Protein AF-0000000086167478 (afdb_homodimer)

Secondary structure (DSSP, 8-state):
-EEEEEEEEEEEPTTSS-EEEEEEEGGGTTEEEE-S-EEEEEETTEEEETTS-EEEE-SS---TTTTTT-/-EEEEEEEEEEEPTTSS-EEEEEEEGGGTTEEEE-S-EEEEEETTEEEETTS-EEEE-SS---TTTTTT-

Structure (mmCIF, N/CA/C/O backbone):
data_AF-0000000086167478-model_v1
#
loop_
_entity.id
_entity.type
_entity.pdbx_description
1 polymer 'Mis18-binding protein 1'
#
loop_
_atom_site.group_PDB
_atom_site.id
_atom_site.type_symbol
_atom_site.label_atom_id
_atom_site.label_alt_id
_atom_site.label_comp_id
_atom_site.label_asym_id
_atom_site.label_entity_id
_atom_site.label_s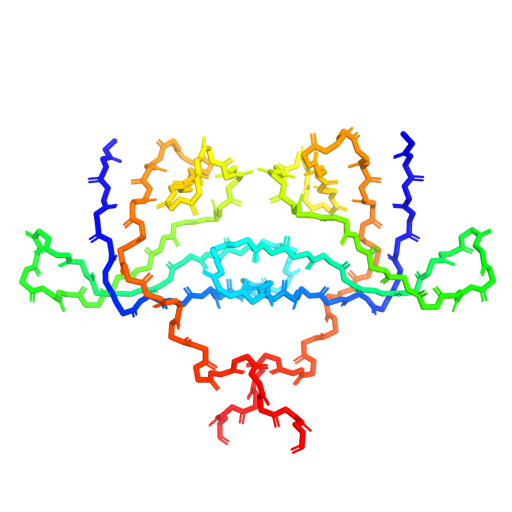eq_id
_atom_site.pdbx_PDB_ins_code
_atom_site.Cartn_x
_atom_site.Cartn_y
_atom_site.Cartn_z
_atom_site.occupancy
_atom_site.B_iso_or_equiv
_atom_site.auth_seq_id
_atom_site.auth_comp_id
_atom_site.auth_asym_id
_atom_site.auth_atom_id
_atom_site.pdbx_PDB_model_num
ATOM 1 N N . LYS A 1 1 ? -9.789 17.078 -1.381 1 80.69 1 LYS A N 1
ATOM 2 C CA . LYS A 1 1 ? -9.008 17.734 -0.34 1 80.69 1 LYS A CA 1
ATOM 3 C C . LYS A 1 1 ? -7.613 17.125 -0.237 1 80.69 1 LYS A C 1
ATOM 5 O O . LYS A 1 1 ? -7.449 15.906 -0.347 1 80.69 1 LYS A O 1
ATOM 10 N N . ASN A 1 2 ? -6.496 17.969 -0.198 1 93 2 ASN A N 1
ATOM 11 C CA . ASN A 1 2 ? -5.117 17.516 -0.058 1 93 2 ASN A CA 1
ATOM 12 C C . ASN A 1 2 ? -4.645 17.594 1.391 1 93 2 ASN A C 1
ATOM 14 O O . ASN A 1 2 ? -4.762 18.641 2.027 1 93 2 ASN A O 1
ATOM 18 N N . VAL A 1 3 ? -4.406 16.484 1.916 1 97 3 VAL A N 1
ATOM 19 C CA . VAL A 1 3 ? -3.906 16.422 3.285 1 97 3 VAL A CA 1
ATOM 20 C C . VAL A 1 3 ? -2.402 16.141 3.271 1 97 3 VAL A C 1
ATOM 22 O O . VAL A 1 3 ? -1.924 15.305 2.506 1 97 3 VAL A O 1
ATOM 25 N N . CYS A 1 4 ? -1.607 16.922 4.062 1 96.88 4 CYS A N 1
ATOM 26 C CA . CYS A 1 4 ? -0.169 16.719 4.184 1 96.88 4 CYS A CA 1
ATOM 27 C C . CYS A 1 4 ? 0.172 16.016 5.488 1 96.88 4 CYS A C 1
ATOM 29 O O . CYS A 1 4 ? -0.194 16.484 6.566 1 96.88 4 CYS A O 1
ATOM 31 N N . LEU A 1 5 ? 0.782 14.836 5.336 1 96.38 5 LEU A N 1
ATOM 32 C CA . LEU A 1 5 ? 1.183 14.062 6.508 1 96.38 5 LEU A CA 1
ATOM 33 C C . LEU A 1 5 ? 2.699 14.062 6.66 1 96.38 5 LEU A C 1
ATOM 35 O O . LEU A 1 5 ? 3.428 13.961 5.668 1 96.38 5 LEU A O 1
ATOM 39 N N . THR A 1 6 ? 3.182 14.25 7.828 1 95.12 6 THR A N 1
ATOM 40 C CA . THR A 1 6 ? 4.57 14.039 8.219 1 95.12 6 THR A CA 1
ATOM 41 C C . THR A 1 6 ? 4.688 12.859 9.18 1 95.12 6 THR A C 1
ATOM 43 O O . THR A 1 6 ? 3.682 12.383 9.711 1 95.12 6 THR A O 1
ATOM 46 N N . SER A 1 7 ? 5.949 12.352 9.367 1 92.88 7 SER A N 1
ATOM 47 C CA . SER A 1 7 ? 6.148 11.188 10.227 1 92.88 7 SER A CA 1
ATOM 48 C C . SER A 1 7 ? 5.137 10.086 9.906 1 92.88 7 SER A C 1
ATOM 50 O O . SER A 1 7 ? 4.496 9.555 10.812 1 92.88 7 SER A O 1
ATOM 52 N N . TRP A 1 8 ? 5.027 9.844 8.742 1 93.56 8 TRP A N 1
ATOM 53 C CA . TRP A 1 8 ? 3.963 8.961 8.273 1 93.56 8 TRP A CA 1
ATOM 54 C C . TRP A 1 8 ? 4.449 7.523 8.172 1 93.56 8 TRP A C 1
ATOM 56 O O . TRP A 1 8 ? 5.656 7.27 8.141 1 93.56 8 TRP A O 1
ATOM 66 N N . ARG A 1 9 ? 3.471 6.574 8.18 1 91.44 9 ARG A N 1
ATOM 67 C CA . ARG A 1 9 ? 3.689 5.145 7.969 1 91.44 9 ARG A CA 1
ATOM 68 C C . ARG A 1 9 ? 2.529 4.523 7.199 1 91.44 9 ARG A C 1
ATOM 70 O O . ARG A 1 9 ? 1.461 5.129 7.082 1 91.44 9 ARG A O 1
ATOM 77 N N . ILE A 1 10 ? 2.818 3.453 6.695 1 90.69 10 ILE A N 1
ATOM 78 C CA . ILE A 1 10 ? 1.79 2.686 6 1 90.69 10 ILE A CA 1
ATOM 79 C C . ILE A 1 10 ? 1.229 1.612 6.93 1 90.69 10 ILE A C 1
ATOM 81 O O . ILE A 1 10 ? 1.983 0.936 7.633 1 90.69 10 ILE A O 1
ATOM 85 N N . LYS A 1 11 ? -0.072 1.56 6.906 1 87.81 11 LYS A N 1
ATOM 86 C CA . LYS A 1 11 ? -0.746 0.569 7.742 1 87.81 11 LYS A CA 1
ATOM 87 C C . LYS A 1 11 ? -1.654 -0.328 6.906 1 87.81 11 LYS A C 1
ATOM 89 O O . LYS A 1 11 ? -2.398 0.158 6.051 1 87.81 11 LYS A O 1
ATOM 94 N N . VAL A 1 12 ? -1.512 -1.615 7.156 1 86.69 12 VAL A N 1
ATOM 95 C CA . VAL A 1 12 ? -2.426 -2.559 6.523 1 86.69 12 VAL A CA 1
ATOM 96 C C . VAL A 1 12 ? -3.746 -2.596 7.289 1 86.69 12 VAL A C 1
ATOM 98 O O . VAL A 1 12 ? -3.754 -2.691 8.516 1 86.69 12 VAL A O 1
ATOM 101 N N . MET A 1 13 ? -4.793 -2.43 6.551 1 85.62 13 MET A N 1
ATOM 102 C CA . MET A 1 13 ? -6.105 -2.463 7.184 1 85.62 13 MET A CA 1
ATOM 103 C C . MET A 1 13 ? -6.547 -3.898 7.445 1 85.62 13 MET A C 1
ATOM 105 O O . MET A 1 13 ? -6.168 -4.812 6.715 1 85.62 13 MET A O 1
ATOM 109 N N . ASP A 1 14 ? -7.273 -4.168 8.539 1 73.75 14 ASP A N 1
ATOM 110 C CA . ASP A 1 14 ? -7.691 -5.504 8.961 1 73.75 14 ASP A CA 1
ATOM 111 C C . ASP A 1 14 ? -8.586 -6.156 7.906 1 73.75 14 ASP A C 1
ATOM 113 O O . ASP A 1 14 ? -9.523 -5.535 7.414 1 73.75 14 ASP A O 1
ATOM 117 N N . GLY A 1 15 ? -8.266 -7.422 7.715 1 65.12 15 GLY A N 1
ATOM 118 C CA . GLY A 1 15 ? -9.156 -8.328 7.008 1 65.12 15 GLY A CA 1
ATOM 119 C C . GLY A 1 15 ? -9.039 -8.227 5.5 1 65.12 15 GLY A C 1
ATOM 120 O O . GLY A 1 15 ? -9.594 -9.055 4.77 1 65.12 15 GLY A O 1
ATOM 121 N N . ASN A 1 16 ? -8.352 -7.121 5.055 1 71.38 16 ASN A N 1
ATOM 122 C CA . ASN A 1 16 ? -8.297 -6.992 3.604 1 71.38 16 ASN A CA 1
ATOM 123 C C . ASN A 1 16 ? -6.93 -6.508 3.135 1 71.38 16 ASN A C 1
ATOM 125 O O . ASN A 1 16 ? -6.016 -6.34 3.943 1 71.38 16 ASN A O 1
ATOM 129 N N . THR A 1 17 ? -6.785 -6.449 1.765 1 79 17 THR A N 1
ATOM 130 C CA . THR A 1 17 ? -5.547 -6.035 1.114 1 79 17 THR A CA 1
ATOM 131 C C . THR A 1 17 ? -5.418 -4.516 1.118 1 79 17 THR A C 1
ATOM 133 O O . THR A 1 17 ? -4.52 -3.963 0.481 1 79 17 THR A O 1
ATOM 136 N N . ALA A 1 18 ? -6.32 -3.914 1.871 1 89.06 18 ALA A N 1
ATOM 137 C CA . ALA A 1 18 ? -6.293 -2.455 1.847 1 89.06 18 ALA A CA 1
ATOM 138 C C . ALA A 1 18 ? -5.219 -1.91 2.785 1 89.06 18 ALA A C 1
ATOM 140 O O . ALA A 1 18 ? -4.91 -2.525 3.809 1 89.06 18 ALA A O 1
ATOM 141 N N . ILE A 1 19 ? -4.656 -0.764 2.289 1 91.75 19 ILE A N 1
ATOM 142 C CA . ILE A 1 19 ? -3.697 -0.066 3.139 1 91.75 19 ILE A CA 1
ATOM 143 C C . ILE A 1 19 ? -4.168 1.366 3.381 1 91.75 19 ILE A C 1
ATOM 145 O O . ILE A 1 19 ? -4.992 1.89 2.629 1 91.75 19 ILE A O 1
ATOM 149 N N . CYS A 1 20 ? -3.721 1.874 4.492 1 93.12 20 CYS A N 1
ATOM 150 C CA . CYS A 1 20 ? -3.914 3.291 4.781 1 93.12 20 CYS A CA 1
ATOM 151 C C . CYS A 1 20 ? -2.604 3.947 5.195 1 93.12 20 CYS A C 1
ATOM 153 O O . CYS A 1 20 ? -1.604 3.262 5.418 1 93.12 20 CYS A O 1
ATOM 155 N N . VAL A 1 21 ? -2.598 5.211 5.117 1 93.75 21 VAL A N 1
ATOM 156 C CA . VAL A 1 21 ? -1.449 5.938 5.652 1 93.75 21 VAL A CA 1
ATOM 157 C C . VAL A 1 21 ? -1.829 6.605 6.973 1 93.75 21 VAL A C 1
ATOM 159 O O . VAL A 1 21 ? -2.953 7.082 7.133 1 93.75 21 VAL A O 1
ATOM 162 N N . GLU A 1 22 ? -0.913 6.52 7.867 1 95.38 22 GLU A N 1
ATOM 163 C CA . GLU A 1 22 ? -1.014 7.207 9.148 1 95.38 22 GLU A CA 1
ATOM 164 C C . GLU A 1 22 ? 0.167 8.148 9.367 1 95.38 22 GLU A C 1
ATOM 166 O O . GLU A 1 22 ? 1.268 7.898 8.867 1 95.38 22 GLU A O 1
ATOM 171 N N . GLY A 1 23 ? -0.136 9.203 10.086 1 95.75 23 GLY A N 1
ATOM 172 C CA . GLY A 1 23 ? 0.916 10.172 10.367 1 95.75 23 GLY A CA 1
ATOM 173 C C . GLY A 1 23 ? 0.418 11.391 11.109 1 95.75 23 GLY A C 1
ATOM 174 O O . GLY A 1 23 ? -0.554 11.312 11.867 1 95.75 23 GLY A O 1
ATOM 175 N N . LYS A 1 24 ? 1.299 12.375 11.07 1 96.88 24 LYS A N 1
ATOM 176 C CA . LYS A 1 24 ? 0.939 13.656 11.672 1 96.88 24 LYS A CA 1
ATOM 177 C C . LYS A 1 24 ? 0.456 14.648 10.617 1 96.88 24 LYS A C 1
ATOM 179 O O . LYS A 1 24 ? 1.154 14.898 9.633 1 96.88 24 LYS A O 1
ATOM 184 N N . ARG A 1 25 ? -0.768 15.234 10.867 1 96.88 25 ARG A N 1
ATOM 185 C CA . ARG A 1 25 ? -1.336 16.188 9.914 1 96.88 25 ARG A CA 1
ATOM 186 C C . ARG A 1 25 ? -0.755 17.578 10.117 1 96.88 25 ARG A C 1
ATOM 188 O O . ARG A 1 25 ? -1.026 18.234 11.125 1 96.88 25 ARG A O 1
ATOM 195 N N . LYS A 1 26 ? -0.058 18.016 9.109 1 94.94 26 LYS A N 1
ATOM 196 C CA . LYS A 1 26 ? 0.702 19.266 9.203 1 94.94 26 LYS A CA 1
ATOM 197 C C . LYS A 1 26 ? -0.225 20.469 9.398 1 94.94 26 LYS A C 1
ATOM 199 O O . LYS A 1 26 ? 0.09 21.375 10.156 1 94.94 26 LYS A O 1
ATOM 204 N N . ASP A 1 27 ? -1.341 20.5 8.68 1 92.31 27 ASP A N 1
ATOM 205 C CA . ASP A 1 27 ? -2.229 21.672 8.695 1 92.31 27 ASP A CA 1
ATOM 206 C C . ASP A 1 27 ? -3.084 21.688 9.961 1 92.31 27 ASP A C 1
ATOM 208 O O . ASP A 1 27 ? -3.834 22.641 10.195 1 92.31 27 ASP A O 1
ATOM 212 N N . MET A 1 28 ? -3.039 20.641 10.812 1 93.62 28 MET A N 1
ATOM 213 C CA . MET A 1 28 ? -3.836 20.562 12.031 1 93.62 28 MET A CA 1
ATOM 214 C C . MET A 1 28 ? -2.943 20.375 13.258 1 93.62 28 MET A C 1
ATOM 216 O O . MET A 1 28 ? -3.188 19.5 14.086 1 93.62 28 MET A O 1
ATOM 220 N N . LYS A 1 29 ? -1.86 21.188 13.375 1 93.81 29 LYS A N 1
ATOM 221 C CA . LYS A 1 29 ? -0.955 21.234 14.523 1 93.81 29 LYS A CA 1
ATOM 222 C C . LYS A 1 29 ? -0.395 19.844 14.836 1 93.81 29 LYS A C 1
ATOM 224 O O . LYS A 1 29 ? -0.364 19.438 16 1 93.81 29 LYS A O 1
ATOM 229 N N . ASP A 1 30 ? -0.148 19.047 13.953 1 93.19 30 ASP A N 1
ATOM 230 C CA . ASP A 1 30 ? 0.5 17.734 14.047 1 93.19 30 ASP A CA 1
ATOM 231 C C . ASP A 1 30 ? -0.402 16.734 14.75 1 93.19 30 ASP A C 1
ATOM 233 O O . ASP A 1 30 ? 0.074 15.898 15.531 1 93.19 30 ASP A O 1
ATOM 237 N N . LEU A 1 31 ? -1.636 16.969 14.508 1 95.5 31 LEU A N 1
ATOM 238 C CA . LEU A 1 31 ? -2.594 15.977 14.992 1 95.5 31 LEU A CA 1
ATOM 239 C C . LEU A 1 31 ? -2.346 14.625 14.336 1 95.5 31 LEU A C 1
ATOM 241 O O . LEU A 1 31 ? -2.096 14.547 13.133 1 95.5 31 LEU A O 1
ATOM 245 N N . SER A 1 32 ? -2.346 13.547 15.219 1 96.31 32 SER A N 1
ATOM 246 C CA . SER A 1 32 ? -2.311 12.203 14.656 1 96.31 32 SER A CA 1
ATOM 247 C C . SER A 1 32 ? -3.479 11.969 13.703 1 96.31 32 SER A C 1
ATOM 249 O O . SER A 1 32 ? -4.621 12.305 14.023 1 96.31 32 SER A O 1
ATOM 251 N N . TRP A 1 33 ? -3.17 11.352 12.508 1 96.06 33 TRP A N 1
ATOM 252 C CA . TRP A 1 33 ? -4.164 11.234 11.445 1 96.06 33 TRP A CA 1
ATOM 253 C C . TRP A 1 33 ? -4.012 9.906 10.711 1 96.06 33 TRP A C 1
ATOM 255 O O . TRP A 1 33 ? -2.904 9.383 10.586 1 96.06 33 TRP A O 1
ATOM 265 N N . HIS A 1 34 ? -5.176 9.414 10.32 1 95.44 34 HIS A N 1
ATOM 266 C CA . HIS A 1 34 ? -5.168 8.25 9.445 1 95.44 34 HIS A CA 1
ATOM 267 C C . HIS A 1 34 ? -6.074 8.461 8.234 1 95.44 34 HIS A C 1
ATOM 269 O O . HIS A 1 34 ? -7.121 9.109 8.344 1 95.44 34 HIS A O 1
ATOM 275 N N . SER A 1 35 ? -5.688 7.883 7.148 1 96 35 SER A N 1
ATOM 276 C CA . SER A 1 35 ? -6.504 8 5.945 1 96 35 SER A CA 1
ATOM 277 C C . SER A 1 35 ? -7.508 6.859 5.848 1 96 35 SER A C 1
ATOM 279 O O . SER A 1 35 ? -7.426 5.887 6.602 1 96 35 SER A O 1
ATOM 281 N N . ASN A 1 36 ? -8.539 7.133 4.969 1 94.69 36 ASN A N 1
ATOM 282 C CA . ASN A 1 36 ? -9.266 5.988 4.438 1 94.69 36 ASN A CA 1
ATOM 283 C C . ASN A 1 36 ? -8.383 5.117 3.549 1 94.69 36 ASN A C 1
ATOM 285 O O . ASN A 1 36 ? -7.211 5.438 3.33 1 94.69 36 ASN A O 1
ATOM 289 N N . ALA A 1 37 ? -8.906 3.98 2.982 1 93.62 37 ALA A N 1
ATOM 290 C CA . ALA A 1 37 ? -8.156 3.041 2.158 1 93.62 37 ALA A CA 1
ATOM 291 C C . ALA A 1 37 ? -7.531 3.746 0.954 1 93.62 37 ALA A C 1
ATOM 293 O O . ALA A 1 37 ? -8.219 4.465 0.225 1 93.62 37 ALA A O 1
ATOM 294 N N . ILE A 1 38 ? -6.215 3.469 0.813 1 95 38 ILE A N 1
ATOM 295 C CA . ILE A 1 38 ? -5.5 4.031 -0.328 1 95 38 ILE A CA 1
ATOM 296 C C . ILE A 1 38 ? -5.832 3.232 -1.588 1 95 38 ILE A C 1
ATOM 298 O O . ILE A 1 38 ? -5.773 2 -1.584 1 95 38 ILE A O 1
ATOM 302 N N . MET A 1 39 ? -6.117 4.016 -2.664 1 95.69 39 MET A N 1
ATOM 303 C CA . MET A 1 39 ? -6.484 3.354 -3.912 1 95.69 39 MET A CA 1
ATOM 304 C C . MET A 1 39 ? -5.406 3.551 -4.969 1 95.69 39 MET A C 1
ATOM 306 O O . MET A 1 39 ? -5.223 2.701 -5.844 1 95.69 39 MET A O 1
ATOM 310 N N . GLU A 1 40 ? -4.684 4.656 -4.934 1 96.19 40 GLU A N 1
ATOM 311 C CA . GLU A 1 40 ? -3.762 4.977 -6.02 1 96.19 40 GLU A CA 1
ATOM 312 C C . GLU A 1 40 ? -2.557 5.762 -5.508 1 96.19 40 GLU A C 1
ATOM 314 O O . GLU A 1 40 ? -2.703 6.66 -4.676 1 96.19 40 GLU A O 1
ATOM 319 N N . ARG A 1 41 ? -1.378 5.363 -5.996 1 95.88 41 ARG A N 1
ATOM 320 C CA . ARG A 1 41 ? -0.214 6.238 -5.906 1 95.88 41 ARG A CA 1
ATOM 321 C C . ARG A 1 41 ? -0.13 7.168 -7.113 1 95.88 41 ARG A C 1
ATOM 323 O O . ARG A 1 41 ? 0.274 6.746 -8.203 1 95.88 41 ARG A O 1
ATOM 330 N N . ILE A 1 42 ? -0.433 8.375 -6.945 1 95 42 ILE A N 1
ATOM 331 C CA . ILE A 1 42 ? -0.596 9.273 -8.086 1 95 42 ILE A CA 1
ATOM 332 C C . ILE A 1 42 ? 0.717 10.008 -8.359 1 95 42 ILE A C 1
ATOM 334 O O . ILE A 1 42 ? 0.913 10.555 -9.445 1 95 42 ILE A O 1
ATOM 338 N N . ALA A 1 43 ? 1.66 10.086 -7.449 1 93.25 43 ALA A N 1
ATOM 339 C CA . ALA A 1 43 ? 3.014 10.617 -7.562 1 93.25 43 ALA A CA 1
ATOM 340 C C . ALA A 1 43 ? 3.945 9.977 -6.535 1 93.25 43 ALA A C 1
ATOM 342 O O . ALA A 1 43 ? 3.504 9.195 -5.691 1 93.25 43 ALA A O 1
ATOM 343 N N . HIS A 1 44 ? 5.184 10.234 -6.527 1 90.44 44 HIS A N 1
ATOM 344 C CA . HIS A 1 44 ? 6.188 9.602 -5.676 1 90.44 44 HIS A CA 1
ATOM 345 C C . HIS A 1 44 ? 5.875 9.82 -4.199 1 90.44 44 HIS A C 1
ATOM 347 O O . HIS A 1 44 ? 6.199 8.977 -3.363 1 90.44 44 HIS A O 1
ATOM 353 N N . ASN A 1 45 ? 5.262 10.93 -3.893 1 93.69 45 ASN A N 1
ATOM 354 C CA . ASN A 1 45 ? 4.973 11.242 -2.496 1 93.69 45 ASN A CA 1
ATOM 355 C C . ASN A 1 45 ? 3.496 11.57 -2.289 1 93.69 45 ASN A C 1
ATOM 357 O O . ASN A 1 45 ? 3.139 12.258 -1.335 1 93.69 45 ASN A O 1
ATOM 361 N N . GLN A 1 46 ? 2.658 11.172 -3.184 1 96.06 46 GLN A N 1
ATOM 362 C CA . GLN A 1 46 ? 1.229 11.453 -3.1 1 96.06 46 GLN A CA 1
ATOM 363 C C . GLN A 1 46 ? 0.406 10.188 -3.34 1 96.06 46 GLN A C 1
ATOM 365 O O . GLN A 1 46 ? 0.681 9.43 -4.273 1 96.06 46 GLN A O 1
ATOM 370 N N . VAL A 1 47 ? -0.581 10.023 -2.486 1 96.44 47 VAL A N 1
ATOM 371 C CA . VAL A 1 47 ? -1.493 8.891 -2.625 1 96.44 47 VAL A CA 1
ATOM 372 C C . VAL A 1 47 ? -2.938 9.383 -2.564 1 96.44 47 VAL A C 1
ATOM 374 O O . VAL A 1 47 ? -3.217 10.445 -2.002 1 96.44 47 VAL A O 1
ATOM 377 N N . LYS A 1 48 ? -3.812 8.625 -3.217 1 97.44 48 LYS A N 1
ATOM 378 C CA . LYS A 1 48 ? -5.23 8.969 -3.295 1 97.44 48 LYS A CA 1
ATOM 379 C C . LYS A 1 48 ? -6.102 7.859 -2.713 1 97.44 48 LYS A C 1
ATOM 381 O O . LYS A 1 48 ? -5.863 6.68 -2.969 1 97.44 48 LYS A O 1
ATOM 386 N N . THR A 1 49 ? -7.07 8.258 -1.873 1 97.12 49 THR A N 1
ATOM 387 C CA . THR A 1 49 ? -8.008 7.309 -1.282 1 97.12 49 THR A CA 1
ATOM 388 C C . THR A 1 49 ? -9.172 7.039 -2.229 1 97.12 49 THR A C 1
ATOM 390 O O . THR A 1 49 ? -9.336 7.727 -3.24 1 97.12 49 THR A O 1
ATOM 393 N N . SER A 1 50 ? -9.93 6.02 -1.822 1 92.88 50 SER A N 1
ATOM 394 C CA . SER A 1 50 ? -11.117 5.688 -2.607 1 92.88 50 SER A CA 1
ATOM 395 C C . SER A 1 50 ? -12.117 6.832 -2.604 1 92.88 50 SER A C 1
ATOM 397 O O . SER A 1 50 ? -12.867 7.012 -3.568 1 92.88 50 SER A O 1
ATOM 399 N N . SER A 1 51 ? -12.172 7.559 -1.542 1 94.12 51 SER A N 1
ATOM 400 C CA . SER A 1 51 ? -13.094 8.688 -1.417 1 94.12 51 SER A CA 1
ATOM 401 C C . SER A 1 51 ? -12.609 9.883 -2.227 1 94.12 51 SER A C 1
ATOM 403 O O . SER A 1 51 ? -13.328 10.875 -2.375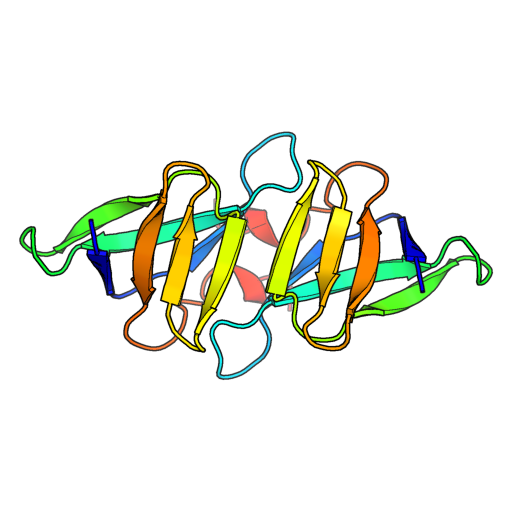 1 94.12 51 SER A O 1
ATOM 405 N N . GLY A 1 52 ? -11.43 9.852 -2.75 1 95.56 52 GLY A N 1
ATOM 406 C CA . GLY A 1 52 ? -10.914 10.922 -3.586 1 95.56 52 GLY A CA 1
ATOM 407 C C . GLY A 1 52 ? -9.977 11.852 -2.848 1 95.56 52 GLY A C 1
ATOM 408 O O . GLY A 1 52 ? -9.398 12.766 -3.447 1 95.56 52 GLY A O 1
ATOM 409 N N . SER A 1 53 ? -9.812 11.633 -1.462 1 97.62 53 SER A N 1
ATOM 410 C CA . SER A 1 53 ? -8.859 12.445 -0.706 1 97.62 53 SER A CA 1
ATOM 411 C C . SER A 1 53 ? -7.426 12.164 -1.135 1 97.62 53 SER A C 1
ATOM 413 O O . SER A 1 53 ? -7.066 11.016 -1.395 1 97.62 53 SER A O 1
ATOM 415 N N . ILE A 1 54 ? -6.629 13.219 -1.245 1 97.88 54 ILE A N 1
ATOM 416 C CA . ILE A 1 54 ? -5.23 13.094 -1.637 1 97.88 54 ILE A CA 1
ATOM 417 C C . ILE A 1 54 ? -4.332 13.391 -0.438 1 97.88 54 ILE A C 1
ATOM 419 O O . ILE A 1 54 ? -4.535 14.375 0.273 1 97.88 54 ILE A O 1
ATOM 423 N N . TYR A 1 55 ? -3.41 12.477 -0.224 1 97.38 55 TYR A N 1
ATOM 424 C CA . TYR A 1 55 ? -2.463 12.641 0.874 1 97.38 55 TYR A CA 1
ATOM 425 C C . TYR A 1 55 ? -1.054 12.875 0.346 1 97.38 55 TYR A C 1
ATOM 427 O O . TYR A 1 55 ? -0.528 12.07 -0.426 1 97.38 55 TYR A O 1
ATOM 435 N N . LEU A 1 56 ? -0.47 14.016 0.679 1 96.81 56 LEU A N 1
ATOM 436 C CA . LEU A 1 56 ? 0.941 14.305 0.448 1 96.81 56 LEU A CA 1
ATOM 437 C C . LEU A 1 56 ? 1.797 13.781 1.6 1 96.81 56 LEU A C 1
ATOM 439 O O . LEU A 1 56 ? 1.598 14.18 2.752 1 96.81 56 LEU A O 1
ATOM 443 N N . LEU A 1 57 ? 2.68 12.898 1.322 1 95.19 57 LEU A N 1
ATOM 444 C CA . LEU A 1 57 ? 3.539 12.273 2.322 1 95.19 57 LEU A CA 1
ATOM 445 C C . LEU A 1 57 ? 4.91 12.945 2.355 1 95.19 57 LEU A C 1
ATOM 447 O O . LEU A 1 57 ? 5.711 12.773 1.435 1 95.19 57 LEU A O 1
ATOM 451 N N . GLN A 1 58 ? 5.035 13.672 3.346 1 93.19 58 GLN A N 1
ATOM 452 C CA . GLN A 1 58 ? 6.273 14.438 3.426 1 93.19 58 GLN A CA 1
ATOM 453 C C . GLN A 1 58 ? 7.293 13.742 4.328 1 93.19 58 GLN A C 1
ATOM 455 O O . GLN A 1 58 ? 6.977 13.375 5.457 1 93.19 58 GLN A O 1
ATOM 460 N N . GLY A 1 59 ? 8.562 13.703 3.865 1 90.25 59 GLY A N 1
ATOM 461 C CA . GLY A 1 59 ? 9.617 13.023 4.613 1 90.25 59 GLY A CA 1
ATOM 462 C C . GLY A 1 59 ? 9.656 11.531 4.359 1 90.25 59 GLY A C 1
ATOM 463 O O . GLY A 1 59 ? 8.867 11.008 3.568 1 90.25 59 GLY A O 1
ATOM 464 N N . ASN A 1 60 ? 10.617 10.875 4.961 1 85.94 60 ASN A N 1
ATOM 465 C CA . ASN A 1 60 ? 10.766 9.43 4.805 1 85.94 60 ASN A CA 1
ATOM 466 C C . ASN A 1 60 ? 9.734 8.672 5.633 1 85.94 60 ASN A C 1
ATOM 468 O O . ASN A 1 60 ? 9.227 9.188 6.633 1 85.94 60 ASN A O 1
ATOM 472 N N . ILE A 1 61 ? 9.398 7.555 5.09 1 86.12 61 ILE A N 1
ATOM 473 C CA . ILE A 1 61 ? 8.492 6.676 5.824 1 86.12 61 ILE A CA 1
ATOM 474 C C . ILE A 1 61 ? 9.07 6.387 7.211 1 86.12 61 ILE A C 1
ATOM 476 O O . ILE A 1 61 ? 10.281 6.195 7.359 1 86.12 61 ILE A O 1
ATOM 480 N N . ASP A 1 62 ? 8.289 6.512 8.227 1 74.88 62 ASP A N 1
ATOM 481 C CA . ASP A 1 62 ? 8.688 6.059 9.555 1 74.88 62 ASP A CA 1
ATOM 482 C C . ASP A 1 62 ? 8.68 4.531 9.641 1 74.88 62 ASP A C 1
ATOM 484 O O . ASP A 1 62 ? 7.609 3.914 9.609 1 74.88 62 ASP A O 1
ATOM 488 N N . SER A 1 63 ? 9.703 3.883 9.031 1 59.09 63 SER A N 1
ATOM 489 C CA . SER A 1 63 ? 9.805 2.428 8.977 1 59.09 63 SER A CA 1
ATOM 490 C C . SER A 1 63 ? 9.906 1.825 10.375 1 59.09 63 SER A C 1
ATOM 492 O O . SER A 1 63 ? 10.188 0.634 10.523 1 59.09 63 SER A O 1
ATOM 494 N N . ALA A 1 64 ? 9.797 2.48 11.414 1 48.25 64 ALA A N 1
ATOM 495 C CA . ALA A 1 64 ? 10 1.715 12.641 1 48.25 64 ALA A CA 1
ATOM 496 C C . ALA A 1 64 ? 9.383 0.325 12.531 1 48.25 64 ALA A C 1
ATOM 498 O O . ALA A 1 64 ? 9.977 -0.664 12.961 1 48.25 64 ALA A O 1
ATOM 499 N N . SER A 1 65 ? 8.273 0.302 12.312 1 46.91 65 SER A N 1
ATOM 500 C CA . SER A 1 65 ? 7.562 -0.954 12.523 1 46.91 65 SER A CA 1
ATOM 501 C C . SER A 1 65 ? 7.867 -1.957 11.414 1 46.91 65 SER A C 1
ATOM 503 O O . SER A 1 65 ? 7.488 -3.127 11.508 1 46.91 65 SER A O 1
ATOM 505 N N . MET A 1 66 ? 8.211 -1.526 10.164 1 46.75 66 MET A N 1
ATOM 506 C CA . MET A 1 66 ? 8.242 -2.57 9.141 1 46.75 66 MET A CA 1
ATOM 507 C C . MET A 1 66 ? 9.445 -3.482 9.336 1 46.75 66 MET A C 1
ATOM 509 O O . MET A 1 66 ? 9.406 -4.656 8.961 1 46.75 66 MET A O 1
ATOM 513 N N . ARG A 1 67 ? 10.633 -3.014 9.766 1 43.16 67 ARG A N 1
ATOM 514 C CA . ARG A 1 67 ? 11.844 -3.828 9.859 1 43.16 67 ARG A CA 1
ATOM 515 C C . ARG A 1 67 ? 11.781 -4.75 11.078 1 43.16 67 ARG A C 1
ATOM 517 O O . ARG A 1 67 ? 12.758 -5.434 11.391 1 43.16 67 ARG A O 1
ATOM 524 N N . LYS A 1 68 ? 10.844 -4.875 11.922 1 36.5 68 LYS A N 1
ATOM 525 C CA . LYS A 1 68 ? 11.258 -5.504 13.172 1 36.5 68 LYS A CA 1
ATOM 526 C C . LYS A 1 68 ? 11.914 -6.855 12.922 1 36.5 68 LYS A C 1
ATOM 528 O O . LYS A 1 68 ? 12.438 -7.48 13.852 1 36.5 68 LYS A O 1
ATOM 533 N N . GLU A 1 69 ? 11.648 -7.785 12 1 31.84 69 GLU A N 1
ATOM 534 C CA . GLU A 1 69 ? 12.102 -9.133 12.336 1 31.84 69 GLU A CA 1
ATOM 535 C C . GLU A 1 69 ? 13.539 -9.352 11.898 1 31.84 69 GLU A C 1
ATOM 537 O O . GLU A 1 69 ? 14.109 -10.422 12.125 1 31.84 69 GLU A O 1
ATOM 542 N N . GLY A 1 70 ? 14.445 -8.406 11.992 1 26.28 70 GLY A N 1
ATOM 543 C CA . GLY A 1 70 ? 15.781 -8.977 11.914 1 26.28 70 GLY A CA 1
ATOM 544 C C . GLY A 1 70 ? 16.266 -9.539 13.242 1 26.28 70 GLY A C 1
ATOM 545 O O . GLY A 1 70 ? 15.805 -9.125 14.305 1 26.28 70 GLY A O 1
ATOM 546 N N . LYS B 1 1 ? 0.055 -8.75 -18.062 1 79.75 1 LYS B N 1
ATOM 547 C CA . LYS B 1 1 ? 0.156 -10.102 -17.516 1 79.75 1 LYS B CA 1
ATOM 548 C C . LYS B 1 1 ? -0.372 -10.148 -16.078 1 79.75 1 LYS B C 1
ATOM 550 O O . LYS B 1 1 ? -0.128 -9.234 -15.297 1 79.75 1 LYS B O 1
ATOM 555 N N . ASN B 1 2 ? -1.275 -11.164 -15.711 1 92.88 2 ASN B N 1
ATOM 556 C CA . ASN B 1 2 ? -1.822 -11.336 -14.367 1 92.88 2 ASN B CA 1
ATOM 557 C C . ASN B 1 2 ? -1.042 -12.375 -13.578 1 92.88 2 ASN B C 1
ATOM 559 O O . ASN B 1 2 ? -0.842 -13.5 -14.047 1 92.88 2 ASN B O 1
ATOM 563 N N . VAL B 1 3 ? -0.429 -11.906 -12.594 1 97 3 VAL B N 1
ATOM 564 C CA . VAL B 1 3 ? 0.319 -12.805 -11.719 1 97 3 VAL B CA 1
ATOM 565 C C . VAL B 1 3 ? -0.488 -13.078 -10.445 1 97 3 VAL B C 1
ATOM 567 O O . VAL B 1 3 ? -1.075 -12.164 -9.867 1 97 3 VAL B O 1
ATOM 570 N N . CYS B 1 4 ? -0.618 -14.383 -10.031 1 96.81 4 CYS B N 1
ATOM 571 C CA . CYS B 1 4 ? -1.307 -14.758 -8.805 1 96.81 4 CYS B CA 1
ATOM 572 C C . CYS B 1 4 ? -0.31 -15.094 -7.703 1 96.81 4 CYS B C 1
ATOM 574 O O . CYS B 1 4 ? 0.548 -15.961 -7.883 1 96.81 4 CYS B O 1
ATOM 576 N N . LEU B 1 5 ? -0.393 -14.32 -6.621 1 96.38 5 LEU B N 1
ATOM 577 C CA . LEU B 1 5 ? 0.491 -14.555 -5.484 1 96.38 5 LEU B CA 1
ATOM 578 C C . LEU B 1 5 ? -0.283 -15.125 -4.301 1 96.38 5 LEU B C 1
ATOM 580 O O . LEU B 1 5 ? -1.414 -14.719 -4.035 1 96.38 5 LEU B O 1
ATOM 584 N N . THR B 1 6 ? 0.245 -16.094 -3.654 1 95.06 6 THR B N 1
ATOM 585 C CA . THR B 1 6 ? -0.205 -16.609 -2.365 1 95.06 6 THR B CA 1
ATOM 586 C C . THR B 1 6 ? 0.822 -16.312 -1.276 1 95.06 6 THR B C 1
ATOM 588 O O . THR B 1 6 ? 1.959 -15.938 -1.573 1 95.06 6 THR B O 1
ATOM 591 N N . SER B 1 7 ? 0.374 -16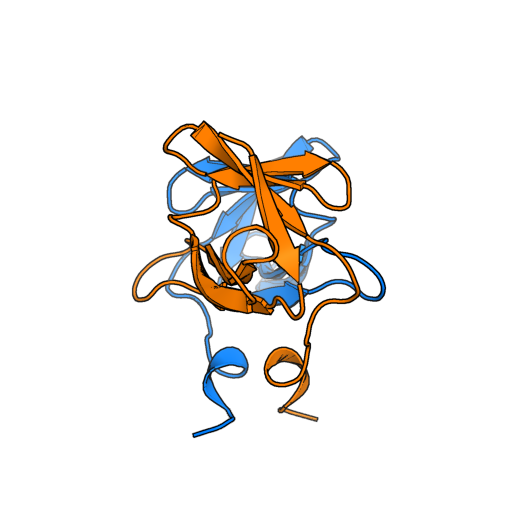.438 0.013 1 92.81 7 SER B N 1
ATOM 592 C CA . SER B 1 7 ? 1.271 -16.125 1.12 1 92.81 7 SER B CA 1
ATOM 593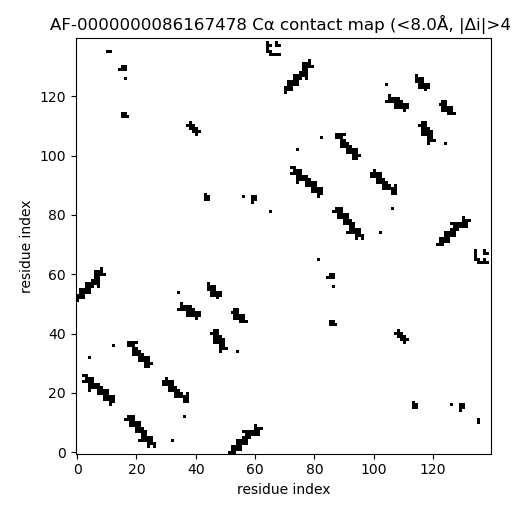 C C . SER B 1 7 ? 1.981 -14.797 0.893 1 92.81 7 SER B C 1
ATOM 595 O O . SER B 1 7 ? 3.203 -14.703 1.025 1 92.81 7 SER B O 1
ATOM 597 N N . TRP B 1 8 ? 1.256 -13.898 0.557 1 93.5 8 TRP B N 1
ATOM 598 C CA . TRP B 1 8 ? 1.814 -12.625 0.112 1 93.5 8 TRP B CA 1
ATOM 599 C C . TRP B 1 8 ? 1.919 -11.641 1.273 1 93.5 8 TRP B C 1
ATOM 601 O O . TRP B 1 8 ? 1.271 -11.82 2.307 1 93.5 8 TRP B O 1
ATOM 611 N N . ARG B 1 9 ? 2.797 -10.617 1.105 1 91.5 9 ARG B N 1
ATOM 612 C CA . ARG B 1 9 ? 2.969 -9.492 2.021 1 91.5 9 ARG B CA 1
ATOM 613 C C . ARG B 1 9 ? 3.279 -8.203 1.259 1 91.5 9 ARG B C 1
ATOM 615 O O . ARG B 1 9 ? 3.625 -8.25 0.076 1 91.5 9 ARG B O 1
ATOM 622 N N . ILE B 1 10 ? 3.076 -7.207 1.916 1 90.62 10 ILE B N 1
ATOM 623 C CA . ILE B 1 10 ? 3.41 -5.898 1.365 1 90.62 10 ILE B CA 1
ATOM 624 C C . ILE B 1 10 ? 4.773 -5.453 1.887 1 90.62 10 ILE B C 1
ATOM 626 O O . ILE B 1 10 ? 5.066 -5.598 3.076 1 90.62 10 ILE B O 1
ATOM 630 N N . LYS B 1 11 ? 5.539 -4.984 0.952 1 88 11 LYS B N 1
ATOM 631 C CA . LYS B 1 11 ? 6.871 -4.504 1.311 1 88 11 LYS B CA 1
ATOM 632 C C . LYS B 1 11 ? 7.07 -3.057 0.875 1 88 11 LYS B C 1
ATOM 634 O O . LYS B 1 11 ? 6.719 -2.686 -0.246 1 88 11 LYS B O 1
ATOM 639 N N . VAL B 1 12 ? 7.578 -2.287 1.81 1 86.75 12 VAL B N 1
ATOM 640 C CA . VAL B 1 12 ? 7.949 -0.917 1.465 1 86.75 12 VAL B CA 1
ATOM 641 C C . VAL B 1 12 ? 9.305 -0.908 0.77 1 86.75 12 VAL B C 1
ATOM 643 O O . VAL B 1 12 ? 10.258 -1.548 1.234 1 86.75 12 VAL B O 1
ATOM 646 N N . MET B 1 13 ? 9.32 -0.272 -0.352 1 85.75 13 MET B N 1
ATOM 647 C CA . MET B 1 13 ? 10.578 -0.193 -1.091 1 85.75 13 MET B CA 1
ATOM 648 C C . MET B 1 13 ? 11.492 0.866 -0.491 1 85.75 13 MET B C 1
ATOM 650 O O . MET B 1 13 ? 11.023 1.864 0.057 1 85.75 13 MET B O 1
ATOM 654 N N . ASP B 1 14 ? 12.812 0.633 -0.454 1 74.12 14 ASP B N 1
ATOM 655 C CA . ASP B 1 14 ? 13.797 1.51 0.166 1 74.12 14 ASP B CA 1
ATOM 656 C C . ASP B 1 14 ? 13.773 2.9 -0.463 1 74.12 14 ASP B C 1
ATOM 658 O O . ASP B 1 14 ? 13.789 3.035 -1.688 1 74.12 14 ASP B O 1
ATOM 662 N N . GLY B 1 15 ? 13.859 3.861 0.46 1 65.75 15 GLY B N 1
ATOM 663 C CA . GLY B 1 15 ? 14.148 5.238 0.092 1 65.75 15 GLY B CA 1
ATOM 664 C C . GLY B 1 15 ? 12.938 5.977 -0.444 1 65.75 15 GLY B C 1
ATOM 665 O O . GLY B 1 15 ? 12.984 7.191 -0.662 1 65.75 15 GLY B O 1
ATOM 666 N N . ASN B 1 16 ? 11.852 5.172 -0.708 1 71.12 16 ASN B N 1
ATOM 667 C CA . ASN B 1 16 ? 10.711 5.863 -1.302 1 71.12 16 ASN B CA 1
ATOM 668 C C . ASN B 1 16 ? 9.391 5.379 -0.711 1 71.12 16 ASN B C 1
ATOM 670 O O . ASN B 1 16 ? 9.383 4.508 0.161 1 71.12 16 ASN B O 1
ATOM 674 N N . THR B 1 17 ? 8.312 6.129 -1.122 1 78.69 17 THR B N 1
ATOM 675 C CA . THR B 1 17 ? 6.957 5.832 -0.662 1 78.69 17 THR B CA 1
ATOM 676 C C . THR B 1 17 ? 6.371 4.652 -1.433 1 78.69 17 THR B C 1
ATOM 678 O O . THR B 1 17 ? 5.195 4.324 -1.271 1 78.69 17 THR B O 1
ATOM 681 N N . ALA B 1 18 ? 7.238 4.043 -2.217 1 89.19 18 ALA B N 1
ATOM 682 C CA . ALA B 1 18 ? 6.715 2.959 -3.045 1 89.19 18 ALA B CA 1
ATOM 683 C C . ALA B 1 18 ? 6.613 1.66 -2.25 1 89.19 18 ALA B C 1
ATOM 685 O O . ALA B 1 18 ? 7.395 1.427 -1.326 1 89.19 18 ALA B O 1
ATOM 686 N N . ILE B 1 19 ? 5.539 0.901 -2.662 1 91.81 19 ILE B N 1
ATOM 687 C CA . ILE B 1 19 ? 5.387 -0.424 -2.07 1 91.81 19 ILE B CA 1
ATOM 688 C C . ILE B 1 19 ? 5.387 -1.483 -3.17 1 91.81 19 ILE B C 1
ATOM 690 O O . ILE B 1 19 ? 5.141 -1.174 -4.34 1 91.81 19 ILE B O 1
ATOM 694 N N . CYS B 1 20 ? 5.789 -2.66 -2.752 1 93.19 20 CYS B N 1
ATOM 695 C CA . CYS B 1 20 ? 5.66 -3.826 -3.621 1 93.19 20 CYS B CA 1
ATOM 696 C C . CYS B 1 20 ? 4.988 -4.98 -2.887 1 93.19 20 CYS B C 1
ATOM 698 O O . CYS B 1 20 ? 4.789 -4.918 -1.673 1 93.19 20 CYS B O 1
ATOM 700 N N . VAL B 1 21 ? 4.523 -5.887 -3.646 1 93.75 21 VAL B N 1
ATOM 701 C CA . VAL B 1 21 ? 4.012 -7.105 -3.033 1 93.75 21 VAL B CA 1
ATOM 702 C C . VAL B 1 21 ? 5 -8.25 -3.258 1 93.75 21 VAL B C 1
ATOM 704 O O . VAL B 1 21 ? 5.625 -8.336 -4.316 1 93.75 21 VAL B O 1
ATOM 707 N N . GLU B 1 22 ? 5.152 -8.992 -2.223 1 95.31 22 GLU B N 1
ATOM 708 C CA . GLU B 1 22 ? 5.945 -10.211 -2.264 1 95.31 22 GLU B CA 1
ATOM 709 C C . GLU B 1 22 ? 5.113 -11.43 -1.86 1 95.31 22 GLU B C 1
ATOM 711 O O . GLU B 1 22 ? 4.188 -11.312 -1.056 1 95.31 22 GLU B O 1
ATOM 716 N N . GLY B 1 23 ? 5.477 -12.523 -2.459 1 95.75 23 GLY B N 1
ATOM 717 C CA . GLY B 1 23 ? 4.766 -13.75 -2.139 1 95.75 23 GLY B CA 1
ATOM 718 C C . GLY B 1 23 ? 5.215 -14.938 -2.971 1 95.75 23 GLY B C 1
ATOM 719 O O . GLY B 1 23 ? 6.371 -15 -3.396 1 95.75 23 GLY B O 1
ATOM 720 N N . LYS B 1 24 ? 4.367 -15.945 -2.891 1 96.88 24 LYS B N 1
ATOM 721 C CA . LYS B 1 24 ? 4.613 -17.141 -3.699 1 96.88 24 LYS B CA 1
ATOM 722 C C . LYS B 1 24 ? 3.787 -17.109 -4.98 1 96.88 24 LYS B C 1
ATOM 724 O O . LYS B 1 24 ? 2.564 -16.953 -4.938 1 96.88 24 LYS B O 1
ATOM 729 N N . ARG B 1 25 ? 4.508 -17.312 -6.152 1 96.81 25 ARG B N 1
ATOM 730 C CA . ARG B 1 25 ? 3.82 -17.281 -7.441 1 96.81 25 ARG B CA 1
ATOM 731 C C . ARG B 1 25 ? 3.176 -18.625 -7.742 1 96.81 25 ARG B C 1
ATOM 733 O O . ARG B 1 25 ? 3.875 -19.625 -7.98 1 96.81 25 ARG B O 1
ATOM 740 N N . LYS B 1 26 ? 1.872 -18.609 -7.828 1 94.75 26 LYS B N 1
ATOM 741 C CA . LYS B 1 26 ? 1.095 -19.844 -7.949 1 94.75 26 LYS B CA 1
ATOM 742 C C . LYS B 1 26 ? 1.394 -20.562 -9.266 1 94.75 26 LYS B C 1
ATOM 744 O O . LYS B 1 26 ? 1.475 -21.781 -9.305 1 94.75 26 LYS B O 1
ATOM 749 N N . ASP B 1 27 ? 1.509 -19.812 -10.367 1 91.62 27 ASP B N 1
ATOM 750 C CA . ASP B 1 27 ? 1.664 -20.406 -11.695 1 91.62 27 ASP B CA 1
ATOM 751 C C . ASP B 1 27 ? 3.098 -20.891 -11.922 1 91.62 27 ASP B C 1
ATOM 753 O O . ASP B 1 27 ? 3.402 -21.484 -12.95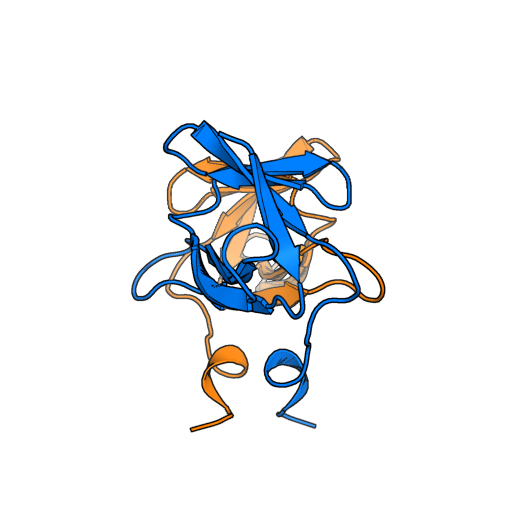3 1 91.62 27 ASP B O 1
ATOM 757 N N . MET B 1 28 ? 4.031 -20.625 -10.984 1 93.19 28 MET B N 1
ATOM 758 C CA . MET B 1 28 ? 5.434 -21 -11.133 1 93.19 28 MET B CA 1
ATOM 759 C C . MET B 1 28 ? 5.887 -21.859 -9.953 1 93.19 28 MET B C 1
ATOM 761 O O . MET B 1 28 ? 6.934 -21.609 -9.359 1 93.19 28 MET B O 1
ATOM 765 N N . LYS B 1 29 ? 5.09 -22.906 -9.578 1 93.56 29 LYS B N 1
ATOM 766 C CA . LYS B 1 29 ? 5.406 -23.891 -8.547 1 93.56 29 LYS B CA 1
ATOM 767 C C . LYS B 1 29 ? 5.762 -23.203 -7.227 1 93.56 29 LYS B C 1
ATOM 769 O O . LYS B 1 29 ? 6.754 -23.562 -6.586 1 93.56 29 LYS B O 1
ATOM 774 N N . ASP B 1 30 ? 5.219 -22.156 -6.867 1 92.81 30 ASP B N 1
ATOM 775 C CA . ASP B 1 30 ? 5.332 -21.438 -5.602 1 92.81 30 ASP B CA 1
ATOM 776 C C . ASP B 1 30 ? 6.711 -20.797 -5.461 1 92.81 30 ASP B C 1
ATOM 778 O O . ASP B 1 30 ? 7.285 -20.781 -4.367 1 92.81 30 ASP B O 1
ATOM 782 N N . LEU B 1 31 ? 7.172 -20.422 -6.602 1 95.56 31 LEU B N 1
ATOM 783 C CA . LEU B 1 31 ? 8.406 -19.641 -6.586 1 95.56 31 LEU B CA 1
ATOM 784 C C . LEU B 1 31 ? 8.219 -18.328 -5.828 1 95.56 31 LEU B C 1
ATOM 786 O O . LEU B 1 31 ? 7.199 -17.656 -5.992 1 95.56 31 LEU B O 1
ATOM 790 N N . SER B 1 32 ? 9.219 -18.031 -4.906 1 96.38 32 SER B N 1
ATOM 791 C CA . SER B 1 32 ? 9.211 -16.719 -4.285 1 96.38 32 SER B CA 1
ATOM 792 C C . SER B 1 32 ? 9.25 -15.609 -5.34 1 96.38 32 SER B C 1
ATOM 794 O O . SER B 1 32 ? 10.047 -15.672 -6.277 1 96.38 32 SER B O 1
ATOM 796 N N . TRP B 1 33 ? 8.383 -14.562 -5.152 1 95.94 33 TRP B N 1
ATOM 797 C CA . TRP B 1 33 ? 8.203 -13.539 -6.176 1 95.94 33 TRP B CA 1
ATOM 798 C C . TRP B 1 33 ? 7.992 -12.172 -5.543 1 95.94 33 TRP B C 1
ATOM 800 O O . TRP B 1 33 ? 7.418 -12.062 -4.457 1 95.94 33 TRP B O 1
ATOM 810 N N . HIS B 1 34 ? 8.539 -11.211 -6.234 1 95.38 34 HIS B N 1
ATOM 811 C CA . HIS B 1 34 ? 8.266 -9.828 -5.852 1 95.38 34 HIS B CA 1
ATOM 812 C C . HIS B 1 34 ? 7.824 -9 -7.059 1 95.38 34 HIS B C 1
ATOM 814 O O . HIS B 1 34 ? 8.312 -9.211 -8.172 1 95.38 34 HIS B O 1
ATOM 820 N N . SER B 1 35 ? 6.973 -8.07 -6.801 1 96 35 SER B N 1
ATOM 821 C CA . SER B 1 35 ? 6.523 -7.195 -7.879 1 96 35 SER B CA 1
ATOM 822 C C . SER B 1 35 ? 7.406 -5.957 -7.992 1 96 35 SER B C 1
ATOM 824 O O . SER B 1 35 ? 8.227 -5.691 -7.113 1 96 35 SER B O 1
ATOM 826 N N . ASN B 1 36 ? 7.27 -5.324 -9.211 1 94.69 36 ASN B N 1
ATOM 827 C CA . ASN B 1 36 ? 7.676 -3.924 -9.266 1 94.69 36 ASN B CA 1
ATOM 828 C C . ASN B 1 36 ? 6.777 -3.045 -8.406 1 94.69 36 ASN B C 1
ATOM 830 O O . ASN B 1 36 ? 5.836 -3.535 -7.781 1 94.69 36 ASN B O 1
ATOM 834 N N . ALA B 1 37 ? 7.023 -1.692 -8.336 1 93.56 37 ALA B N 1
ATOM 835 C CA . ALA B 1 37 ? 6.27 -0.753 -7.512 1 93.56 37 ALA B CA 1
ATOM 836 C C . ALA B 1 37 ? 4.785 -0.785 -7.863 1 93.56 37 ALA B C 1
ATOM 838 O O . ALA B 1 37 ? 4.414 -0.681 -9.039 1 93.56 37 ALA B O 1
ATOM 839 N N . ILE B 1 38 ? 4.008 -0.924 -6.773 1 95 38 ILE B N 1
ATOM 840 C CA . ILE B 1 38 ? 2.559 -0.916 -6.957 1 95 38 ILE B CA 1
ATOM 841 C C . ILE B 1 38 ? 2.072 0.517 -7.16 1 95 38 ILE B C 1
ATOM 843 O O . ILE B 1 38 ? 2.441 1.418 -6.402 1 95 38 ILE B O 1
ATOM 847 N N . MET B 1 39 ? 1.186 0.646 -8.18 1 95.75 39 MET B N 1
ATOM 848 C CA . MET B 1 39 ? 0.684 1.981 -8.484 1 95.75 39 MET B CA 1
ATOM 849 C C . MET B 1 39 ? -0.801 2.094 -8.156 1 95.75 39 MET B C 1
ATOM 851 O O . MET B 1 39 ? -1.286 3.176 -7.824 1 95.75 39 MET B O 1
ATOM 855 N N . GLU B 1 40 ? -1.543 1.008 -8.242 1 96.06 40 GLU B N 1
ATOM 856 C CA . GLU B 1 40 ? -2.994 1.098 -8.117 1 96.06 40 GLU B CA 1
ATOM 857 C C . GLU B 1 40 ? -3.576 -0.174 -7.508 1 96.06 40 GLU B C 1
ATOM 859 O O . GLU B 1 40 ? -3.164 -1.281 -7.859 1 96.06 40 GLU B O 1
ATOM 864 N N . ARG B 1 41 ? -4.508 0.039 -6.57 1 95.75 41 ARG B N 1
ATOM 865 C CA . ARG B 1 41 ? -5.402 -1.046 -6.184 1 95.75 41 ARG B CA 1
ATOM 866 C C . ARG B 1 41 ? -6.648 -1.069 -7.066 1 95.75 41 ARG B C 1
ATOM 868 O O . ARG B 1 41 ? -7.555 -0.254 -6.895 1 95.75 41 ARG B O 1
ATOM 875 N N . ILE B 1 42 ? -6.73 -1.98 -7.922 1 94.88 42 ILE B N 1
ATOM 876 C CA . ILE B 1 42 ? -7.77 -1.942 -8.945 1 94.88 42 ILE B CA 1
ATOM 877 C C . ILE B 1 42 ? -8.977 -2.75 -8.484 1 94.88 42 ILE B C 1
ATOM 879 O O . ILE B 1 42 ? -10.078 -2.598 -9.023 1 94.88 42 ILE B O 1
ATOM 883 N N . ALA B 1 43 ? -8.875 -3.639 -7.535 1 93.25 43 ALA B N 1
ATOM 884 C CA . ALA B 1 43 ? -9.93 -4.41 -6.875 1 93.25 43 ALA B CA 1
ATOM 885 C C . ALA B 1 43 ? -9.508 -4.82 -5.469 1 93.25 43 ALA B C 1
ATOM 887 O O . ALA B 1 43 ? -8.375 -4.57 -5.055 1 93.25 43 ALA B O 1
ATOM 888 N N . HIS B 1 44 ? -10.312 -5.426 -4.688 1 90.5 44 HIS B N 1
ATOM 889 C CA . HIS B 1 44 ? -10.07 -5.766 -3.289 1 90.5 44 HIS B CA 1
ATOM 890 C C . HIS B 1 44 ? -8.852 -6.676 -3.148 1 90.5 44 HIS B C 1
ATOM 892 O O . HIS B 1 44 ? -8.148 -6.629 -2.139 1 90.5 44 HIS B O 1
ATOM 898 N N . ASN B 1 45 ? -8.617 -7.488 -4.148 1 93.62 45 ASN B N 1
ATOM 899 C CA . ASN B 1 45 ? -7.508 -8.438 -4.07 1 93.62 45 ASN B CA 1
ATOM 900 C C . ASN B 1 45 ? -6.594 -8.328 -5.285 1 93.62 45 ASN B C 1
ATOM 902 O O . ASN B 1 45 ? -5.891 -9.281 -5.625 1 93.62 45 ASN B O 1
ATOM 906 N N . GLN B 1 46 ? -6.648 -7.246 -5.996 1 95.94 46 GLN B N 1
ATOM 907 C CA . GLN B 1 46 ? -5.836 -7.043 -7.188 1 95.94 46 GLN B CA 1
ATOM 908 C C . GLN B 1 46 ? -5.125 -5.691 -7.148 1 95.94 46 GLN B C 1
ATOM 910 O O . GLN B 1 46 ? -5.738 -4.676 -6.824 1 95.94 46 GLN B O 1
ATOM 915 N N . VAL B 1 47 ? -3.865 -5.742 -7.492 1 96.31 47 VAL B N 1
ATOM 916 C CA . VAL B 1 47 ? -3.07 -4.52 -7.562 1 96.31 47 VAL B CA 1
ATOM 917 C C . VAL B 1 47 ? -2.334 -4.461 -8.898 1 96.31 47 VAL B C 1
ATOM 919 O O . VAL B 1 47 ? -2.104 -5.492 -9.539 1 96.31 47 VAL B O 1
ATOM 922 N N . LYS B 1 48 ? -2.059 -3.232 -9.328 1 97.38 48 LYS B N 1
ATOM 923 C CA . LYS B 1 48 ? -1.399 -2.994 -10.609 1 97.38 48 LYS B CA 1
ATOM 924 C C . LYS B 1 48 ? -0.099 -2.217 -10.422 1 97.38 48 LYS B C 1
ATOM 926 O O . LYS B 1 48 ? -0.048 -1.259 -9.648 1 97.38 48 LYS B O 1
ATOM 931 N N . THR B 1 49 ? 0.965 -2.684 -11.086 1 97.19 49 THR B N 1
ATOM 932 C CA . THR B 1 49 ? 2.258 -2.012 -11.039 1 97.19 49 THR B CA 1
ATOM 933 C C . THR B 1 49 ? 2.322 -0.888 -12.07 1 97.19 49 THR B C 1
ATOM 935 O O . THR B 1 49 ? 1.439 -0.77 -12.922 1 97.19 49 THR B O 1
ATOM 938 N N . SER B 1 50 ? 3.4 -0.123 -11.914 1 92.75 50 SER B N 1
ATOM 939 C CA . SER B 1 50 ? 3.611 0.961 -12.867 1 92.75 50 SER B CA 1
ATOM 940 C C . SER B 1 50 ? 3.834 0.421 -14.273 1 92.75 50 SER B C 1
ATOM 942 O O . SER B 1 50 ? 3.504 1.086 -15.258 1 92.75 50 SER B O 1
ATOM 944 N N . SER B 1 51 ? 4.422 -0.709 -14.375 1 94.06 51 SER B N 1
ATOM 945 C CA . SER B 1 51 ? 4.688 -1.334 -15.664 1 94.06 51 SER B CA 1
ATOM 946 C C . SER B 1 51 ? 3.416 -1.918 -16.266 1 94.06 51 SER B C 1
ATOM 948 O O . SER B 1 51 ? 3.412 -2.342 -17.422 1 94.06 51 SER B O 1
ATOM 950 N N . GLY B 1 52 ? 2.35 -1.967 -15.562 1 95.44 52 GLY B N 1
ATOM 951 C CA . GLY B 1 52 ? 1.079 -2.451 -16.078 1 95.44 52 GLY B CA 1
ATOM 952 C C . GLY B 1 52 ? 0.777 -3.881 -15.664 1 95.44 52 GLY B C 1
ATOM 953 O O . GLY B 1 52 ? -0.299 -4.402 -15.961 1 95.44 52 GLY B O 1
ATOM 954 N N . SER B 1 53 ? 1.771 -4.574 -14.945 1 97.62 53 SER B N 1
ATOM 955 C CA . SER B 1 53 ? 1.519 -5.926 -14.453 1 97.62 53 SER B CA 1
ATOM 956 C C . SER B 1 53 ? 0.45 -5.93 -13.367 1 97.62 53 SER B C 1
ATOM 958 O O . SER B 1 53 ? 0.416 -5.031 -12.523 1 97.62 53 SER B O 1
ATOM 960 N N . ILE B 1 54 ? -0.426 -6.918 -13.414 1 97.88 54 ILE B N 1
ATOM 961 C CA . ILE B 1 54 ? -1.497 -7.047 -12.43 1 97.88 54 ILE B CA 1
ATOM 962 C C . ILE B 1 54 ? -1.226 -8.25 -11.523 1 97.88 54 ILE B C 1
ATOM 964 O O . ILE B 1 54 ? -0.889 -9.336 -12.008 1 97.88 54 ILE B O 1
ATOM 968 N N . TYR B 1 55 ? -1.315 -7.984 -10.242 1 97.25 55 TYR B N 1
ATOM 969 C CA . TYR B 1 55 ? -1.109 -9.039 -9.258 1 97.25 55 TYR B CA 1
ATOM 970 C C . TYR B 1 55 ? -2.408 -9.375 -8.531 1 97.25 55 TYR B C 1
ATOM 972 O O . TYR B 1 55 ? -3.035 -8.492 -7.941 1 97.25 55 TYR B O 1
ATOM 980 N N . LEU B 1 56 ? -2.859 -10.602 -8.648 1 96.75 56 LEU B N 1
ATOM 981 C CA . LEU B 1 56 ? -3.951 -11.141 -7.844 1 96.75 56 LEU B CA 1
ATOM 982 C C . LEU B 1 56 ? -3.43 -11.695 -6.523 1 96.75 56 LEU B C 1
ATOM 984 O O . LEU B 1 56 ? -2.582 -12.594 -6.512 1 96.75 56 LEU B O 1
ATOM 988 N N .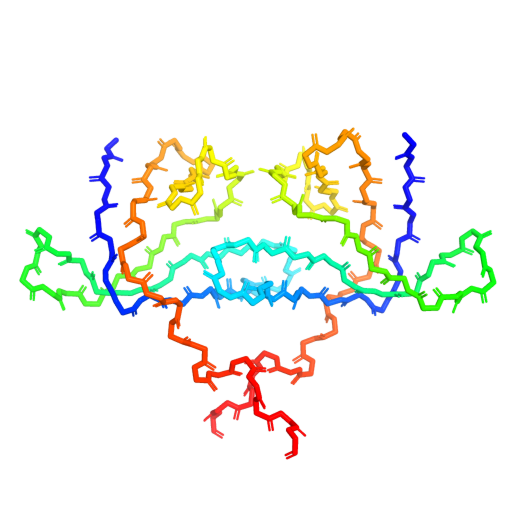 LEU B 1 57 ? -3.869 -11.156 -5.445 1 95.12 57 LEU B N 1
ATOM 989 C CA . LEU B 1 57 ? -3.428 -11.547 -4.113 1 95.12 57 LEU B CA 1
ATOM 990 C C . LEU B 1 57 ? -4.418 -12.508 -3.467 1 95.12 57 LEU B C 1
ATOM 992 O O . LEU B 1 57 ? -5.52 -12.102 -3.078 1 95.12 57 LEU B O 1
ATOM 996 N N . GLN B 1 58 ? -3.99 -13.656 -3.465 1 93.12 58 GLN B N 1
ATOM 997 C CA . GLN B 1 58 ? -4.898 -14.68 -2.959 1 93.12 58 GLN B CA 1
ATOM 998 C C . GLN B 1 58 ? -4.598 -15.016 -1.5 1 93.12 58 GLN B C 1
ATOM 1000 O O . GLN B 1 58 ? -3.447 -15.281 -1.145 1 93.12 58 GLN B O 1
ATOM 1005 N N . GLY B 1 59 ? -5.664 -15.133 -0.681 1 90.19 59 GLY B N 1
ATOM 1006 C CA . GLY B 1 59 ? -5.504 -15.398 0.739 1 90.19 59 GLY B CA 1
ATOM 1007 C C . GLY B 1 59 ? -5.238 -14.148 1.554 1 90.19 59 GLY B C 1
ATOM 1008 O O . GLY B 1 59 ? -5.207 -13.047 1.01 1 90.19 59 GLY B O 1
ATOM 1009 N N . ASN B 1 60 ? -5.125 -14.312 2.852 1 86 60 ASN B N 1
ATOM 1010 C CA . ASN B 1 60 ? -4.867 -13.188 3.744 1 86 60 ASN B CA 1
ATOM 1011 C C . ASN B 1 60 ? -3.406 -12.758 3.691 1 86 60 ASN B C 1
ATOM 1013 O O . ASN B 1 60 ? -2.529 -13.555 3.352 1 86 60 ASN B O 1
ATOM 1017 N N . ILE B 1 61 ? -3.26 -11.5 3.916 1 86.44 61 ILE B N 1
ATOM 1018 C CA . ILE B 1 61 ? -1.905 -10.969 4 1 86.44 61 ILE B CA 1
ATOM 1019 C C . ILE B 1 61 ? -1.11 -11.734 5.051 1 86.44 61 ILE B C 1
ATOM 1021 O O . ILE B 1 61 ? -1.642 -12.078 6.109 1 86.44 61 ILE B O 1
ATOM 1025 N N . ASP B 1 62 ? 0.064 -12.148 4.738 1 75.62 62 ASP B N 1
ATOM 1026 C CA . ASP B 1 62 ? 0.975 -12.695 5.742 1 75.62 62 ASP B CA 1
ATOM 1027 C C . ASP B 1 62 ? 1.532 -11.594 6.637 1 75.62 62 ASP B C 1
ATOM 1029 O O . ASP B 1 62 ? 2.338 -10.773 6.191 1 75.62 62 ASP B O 1
ATOM 1033 N N . SER B 1 63 ? 0.675 -11.086 7.562 1 59.41 63 SER B N 1
ATOM 1034 C CA . SER B 1 63 ? 1.016 -9.977 8.453 1 59.41 63 SER B CA 1
ATOM 1035 C C . SER B 1 63 ? 2.193 -10.328 9.352 1 59.41 63 SER B C 1
ATOM 1037 O O . SER B 1 63 ? 2.514 -9.594 10.281 1 59.41 63 SER B O 1
ATOM 1039 N N . ALA B 1 64 ? 2.838 -11.359 9.25 1 48.41 64 ALA B N 1
ATOM 1040 C CA . ALA B 1 64 ? 3.879 -11.516 10.266 1 48.41 64 ALA B CA 1
ATOM 1041 C C . ALA B 1 64 ? 4.559 -10.18 10.555 1 48.41 64 ALA B C 1
ATOM 1043 O O . ALA B 1 64 ? 4.816 -9.852 11.719 1 48.41 64 ALA B O 1
ATOM 1044 N N . SER B 1 65 ? 5.059 -9.68 9.688 1 47.25 65 SER B N 1
ATOM 1045 C CA . SER B 1 65 ? 6.004 -8.594 9.953 1 47.25 65 SER B CA 1
ATOM 1046 C C . SER B 1 65 ? 5.277 -7.309 10.328 1 47.25 65 SER B C 1
ATOM 1048 O O . SER B 1 65 ? 5.906 -6.336 10.758 1 47.25 65 SER B O 1
ATOM 1050 N N . MET B 1 66 ? 4.004 -7.066 9.898 1 47.47 66 MET B N 1
ATOM 1051 C CA . MET B 1 66 ? 3.51 -5.707 10.109 1 47.47 66 MET B CA 1
ATOM 1052 C C . MET B 1 66 ? 3.215 -5.457 11.586 1 47.47 66 MET B C 1
ATOM 1054 O O . MET B 1 66 ? 3.342 -4.328 12.062 1 47.47 66 MET B O 1
ATOM 1058 N N . ARG B 1 67 ? 2.65 -6.414 12.391 1 44.12 67 ARG B N 1
ATOM 1059 C CA . ARG B 1 67 ? 2.244 -6.203 13.781 1 44.12 67 ARG B CA 1
ATOM 1060 C C . ARG B 1 67 ? 3.457 -6.141 14.703 1 44.12 67 ARG B C 1
ATOM 1062 O O . ARG B 1 67 ? 3.312 -6.098 15.922 1 44.12 67 ARG B O 1
ATOM 1069 N N . LYS B 1 68 ? 4.695 -6.211 14.406 1 36.78 68 LYS B N 1
ATOM 1070 C CA . LYS B 1 68 ? 5.562 -6.52 15.539 1 36.78 68 LYS B CA 1
ATOM 1071 C C . LYS B 1 68 ? 5.355 -5.52 16.672 1 36.78 68 LYS B C 1
ATOM 1073 O O . LYS B 1 68 ? 5.902 -5.691 17.766 1 36.78 68 LYS B O 1
ATOM 1078 N N . GLU B 1 69 ? 5.105 -4.215 16.672 1 32.44 69 GLU B N 1
ATOM 1079 C CA . GLU B 1 69 ? 5.5 -3.49 17.875 1 32.44 69 GLU B CA 1
ATOM 1080 C C . GLU B 1 69 ? 4.395 -3.52 18.922 1 32.44 69 GLU B C 1
ATOM 1082 O O . GLU B 1 69 ? 4.574 -3.025 20.047 1 32.44 69 GLU B O 1
ATOM 1087 N N . GLY B 1 70 ? 3.498 -4.48 19.078 1 26.81 70 GLY B N 1
ATOM 1088 C CA . GLY B 1 70 ? 2.826 -4.316 20.359 1 26.81 70 GLY B CA 1
ATOM 1089 C C . GLY B 1 70 ? 3.586 -4.938 21.516 1 26.81 70 GLY B C 1
ATOM 1090 O O . GLY B 1 70 ? 4.395 -5.848 21.312 1 26.81 70 GLY B O 1
#

InterPro domains:
  IPR015216 SANT associated [PF09133] (3-70)
  IPR039110 KNL2-like [PTHR16124] (1-70)

Radius of gyration: 14.77 Å; Cα contacts (8 Å, |Δi|>4): 339; chains: 2; bounding box: 29×46×38 Å

Sequence (140 aa):
KNVCLTSWRIKVMDGNTAICVEGKRKDMKDLSWHSNAIMERIAHNQVKTSSGSIYLLQGNIDSASMRKEGKNVCLTSWRIKVMDGNTAICVEGKRKDMKDLSWHSNAIMERIAHNQVKTSSGSIYLLQGNIDSASMRKEG

Organism: Eudyptula minor (NCBI:txid37083)

pLDDT: mean 86.35, std 17.25, range [26.28, 97.88]

Foldseek 3Di:
DEWEFELKAKAQDPPDRWIKMWGFTPVPVGDTDIDATWDDDPDPQWTAHPVGYIYGYDDDHNCVPVPPPD/DEWEFELKAKAQDPPDNWIKMWGFTPVPVRDTDIDATWDDDPDPQWTAHPVGYIYGYDDDHNCPPVPPPD

Nearest PDB structures (foldseek):
  5hbm-assembly1_A  TM=5.122E-01  e=2.385E+00  Human immunodeficiency virus type 1 BH10
  4run-assembly3_A  TM=4.721E-01  e=2.385E+00  Homo sapiens
  7oz2-assembly2_C  TM=4.740E-01  e=2.241E+00  Human immunodeficiency virus type 1 BH10
  8hl1-assembly1_L47A  TM=3.399E-01  e=1.450E+00  Sulfolobus acidocaldarius DSM 639
  6wb0-assembly1_A  TM=4.678E-01  e=4.440E+00  Human immunodeficiency virus 1

Solvent-acces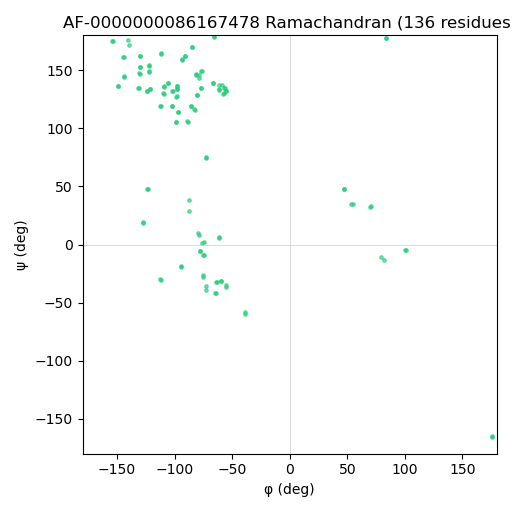sible surface area (backbone atoms only — not comparable to full-atom values): 7592 Å² total; per-residue (Å²): 100,80,42,48,27,32,71,22,34,80,39,76,41,86,99,51,75,42,32,23,46,34,22,23,26,5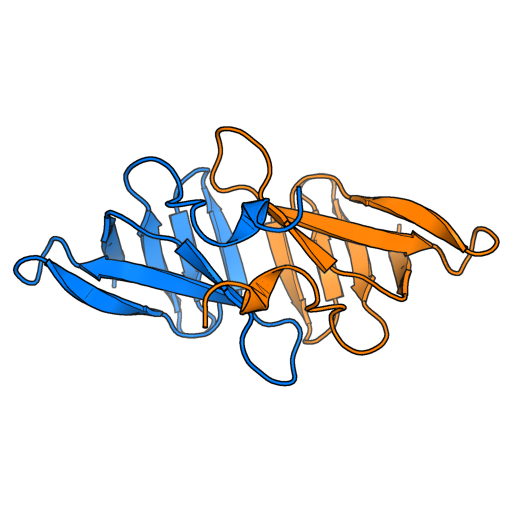9,91,56,84,53,35,82,41,71,53,65,49,51,30,32,50,81,48,77,47,30,37,26,25,74,87,58,40,30,38,36,51,44,76,66,69,50,52,73,46,61,61,58,82,115,100,81,43,47,27,32,72,22,34,79,39,76,41,87,96,48,76,41,32,24,46,34,24,23,26,60,92,55,84,53,36,82,42,70,54,65,50,51,30,33,50,81,49,76,47,30,36,25,25,75,88,60,41,31,37,37,51,45,77,66,70,50,52,73,48,64,62,56,77,116